Protein AF-A0A3D5K588-F1 (afdb_monomer)

Foldseek 3Di:
DDDPLVVLLVLLVVVVVVCVVPPPDFLVNQDDDPPCVNNVSLVVLLLLVLCLQAHNCLCPPQLVVCCVPQNHQRSCCVSRVDGPVVSRVVSSVLSPDDSVSSSVSHD

Solvent-accessible surface area (backbone atoms only — not comparable to full-atom values): 6278 Å² total; per-residue (Å²): 131,80,56,68,67,63,54,50,50,56,33,52,50,53,48,48,54,49,38,72,77,40,78,82,75,46,78,94,67,65,60,89,60,96,70,36,69,53,52,56,37,48,50,53,50,52,51,46,50,53,23,59,76,72,35,82,55,39,58,64,74,38,25,60,67,35,30,85,82,55,34,70,62,56,15,42,26,72,53,68,76,43,48,68,68,57,47,53,55,54,48,56,56,53,69,70,49,58,68,73,65,62,57,63,56,59,132

Mean predicted aligned error: 3.14 Å

Sequence (107 aa):
WNPLADRMEWKIRRVKERLAADPGLKISEIPYGPDQGIAYDYGTWAHAYLADMVSPDALLESFYTNLNDLGWEESFVQTYGTSSVAFINEFDEFLNLPLTQQLAILP

Radius of gyration: 14.32 Å; Cα contacts (8 Å, |Δi|>4): 85; chains: 1; bounding box: 33×30×36 Å

pLDDT: mean 93.98, std 5.54, range [69.31, 98.62]

Structure (mmCIF, N/CA/C/O backbone):
data_AF-A0A3D5K588-F1
#
_entry.id   AF-A0A3D5K588-F1
#
loop_
_atom_site.group_PDB
_atom_site.id
_atom_site.type_symbol
_atom_site.label_atom_id
_atom_site.label_alt_id
_atom_site.label_comp_id
_atom_site.label_asym_id
_atom_site.label_entity_id
_atom_site.label_seq_id
_atom_site.pdbx_PDB_ins_code
_atom_site.Cartn_x
_atom_site.Cartn_y
_atom_site.Cartn_z
_atom_site.occupancy
_atom_site.B_iso_or_equiv
_atom_site.auth_seq_id
_atom_site.auth_comp_id
_atom_site.auth_asym_id
_atom_site.auth_atom_id
_atom_site.pdbx_PDB_model_num
ATOM 1 N N . TRP A 1 1 ? 19.848 11.740 0.272 1.00 69.31 1 TRP A N 1
ATOM 2 C CA . TRP A 1 1 ? 18.712 10.820 0.086 1.00 69.31 1 TRP A CA 1
ATOM 3 C C . TRP A 1 1 ? 18.040 11.169 -1.223 1.00 69.31 1 TRP A C 1
ATOM 5 O O . TRP A 1 1 ? 17.904 12.356 -1.491 1.00 69.31 1 TRP A O 1
ATOM 15 N N . ASN A 1 2 ? 17.670 10.175 -2.031 1.00 84.06 2 ASN A N 1
ATOM 16 C CA . ASN A 1 2 ? 16.926 10.433 -3.265 1.00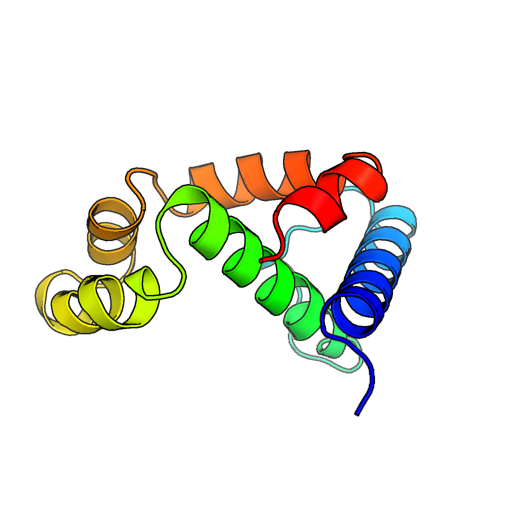 84.06 2 ASN A CA 1
ATOM 17 C C . ASN A 1 2 ? 15.510 10.952 -2.931 1.00 84.06 2 ASN A C 1
ATOM 19 O O . ASN A 1 2 ? 14.969 10.559 -1.886 1.00 84.06 2 ASN A O 1
ATOM 23 N N . PRO A 1 3 ? 14.913 11.800 -3.787 1.00 93.00 3 PRO A N 1
ATOM 24 C CA . PRO A 1 3 ? 13.508 12.200 -3.709 1.00 93.00 3 PRO A CA 1
ATOM 25 C C . PRO A 1 3 ? 12.548 11.021 -3.485 1.00 93.00 3 PRO A C 1
ATOM 27 O O . PRO A 1 3 ? 12.850 9.873 -3.818 1.00 93.00 3 PRO A O 1
ATOM 30 N N . LEU A 1 4 ? 11.378 11.285 -2.888 1.00 90.69 4 LEU A N 1
ATOM 31 C CA . LEU A 1 4 ? 10.347 10.257 -2.696 1.00 90.69 4 LEU A CA 1
ATOM 32 C C . LEU A 1 4 ? 9.930 9.639 -4.035 1.00 90.69 4 LEU A C 1
ATOM 34 O O . LEU A 1 4 ? 9.955 8.417 -4.147 1.00 90.69 4 LEU A O 1
ATOM 38 N N . ALA A 1 5 ? 9.641 10.477 -5.035 1.00 93.38 5 ALA A N 1
ATOM 39 C CA . ALA A 1 5 ? 9.262 10.046 -6.377 1.00 93.38 5 ALA A CA 1
ATOM 40 C C . ALA A 1 5 ? 10.287 9.072 -6.979 1.00 93.38 5 ALA A C 1
ATOM 42 O O . ALA A 1 5 ? 9.912 7.966 -7.344 1.00 93.38 5 ALA A O 1
ATOM 43 N N . ASP A 1 6 ? 11.581 9.405 -6.958 1.00 95.69 6 ASP A N 1
ATOM 44 C CA . ASP A 1 6 ? 12.641 8.540 -7.499 1.00 95.69 6 ASP A CA 1
ATOM 45 C C . ASP A 1 6 ? 12.716 7.180 -6.784 1.00 95.69 6 ASP A C 1
ATOM 47 O O . ASP A 1 6 ? 12.912 6.133 -7.406 1.00 95.69 6 ASP A O 1
ATOM 51 N N . ARG A 1 7 ? 12.558 7.172 -5.452 1.00 95.19 7 ARG A N 1
ATOM 52 C CA . ARG A 1 7 ? 12.563 5.930 -4.660 1.00 95.19 7 ARG A CA 1
ATOM 53 C C . ARG A 1 7 ? 11.336 5.074 -4.955 1.00 95.19 7 ARG A C 1
ATOM 55 O O . ARG A 1 7 ? 11.462 3.858 -5.079 1.00 95.19 7 ARG A O 1
ATOM 62 N N . MET A 1 8 ? 10.166 5.698 -5.052 1.00 97.19 8 MET A N 1
ATOM 63 C CA . MET A 1 8 ? 8.907 5.019 -5.346 1.00 97.19 8 MET A CA 1
ATOM 64 C C . MET A 1 8 ? 8.892 4.495 -6.783 1.00 97.19 8 MET A C 1
ATOM 66 O O . MET A 1 8 ? 8.537 3.336 -7.000 1.00 97.19 8 MET A O 1
ATOM 70 N N . GLU 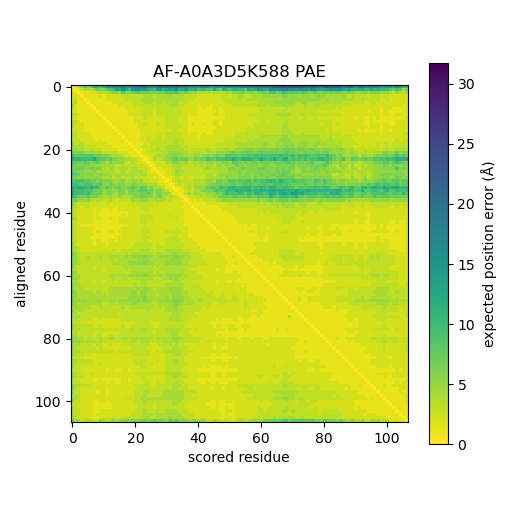A 1 9 ? 9.378 5.282 -7.745 1.00 97.50 9 GLU A N 1
ATOM 71 C CA . GLU A 1 9 ? 9.547 4.874 -9.139 1.00 97.50 9 GLU A CA 1
ATOM 72 C C . GLU A 1 9 ? 10.422 3.621 -9.247 1.00 97.50 9 GLU A C 1
ATOM 74 O O . GLU A 1 9 ? 10.049 2.649 -9.905 1.00 97.50 9 GLU A O 1
ATOM 79 N N . TRP A 1 10 ? 11.568 3.600 -8.564 1.00 96.62 10 TRP A N 1
ATOM 80 C CA . TRP A 1 10 ? 12.426 2.417 -8.550 1.00 96.62 10 TRP A CA 1
ATOM 81 C C . TRP A 1 10 ? 11.688 1.176 -8.017 1.00 96.62 10 TRP A C 1
ATOM 83 O O . TRP A 1 10 ? 11.770 0.104 -8.619 1.00 96.62 10 TRP A O 1
ATOM 93 N N . LYS A 1 11 ? 10.900 1.322 -6.943 1.00 96.75 11 LYS A N 1
ATOM 94 C CA . LYS A 1 11 ? 10.105 0.223 -6.371 1.00 96.75 11 LYS A CA 1
ATOM 95 C C . LYS A 1 11 ? 9.015 -0.277 -7.321 1.00 96.75 11 LYS A C 1
ATOM 97 O O . LYS A 1 11 ? 8.891 -1.485 -7.499 1.00 96.75 11 LYS A O 1
ATOM 102 N N . ILE A 1 12 ? 8.244 0.612 -7.961 1.00 96.94 12 ILE A N 1
ATOM 103 C CA . ILE A 1 12 ? 7.166 0.169 -8.867 1.00 96.94 12 ILE A CA 1
ATOM 104 C C . ILE A 1 12 ? 7.736 -0.479 -10.122 1.00 96.94 12 ILE A C 1
ATOM 106 O O . ILE A 1 12 ? 7.156 -1.430 -10.634 1.00 96.94 12 ILE A O 1
ATOM 110 N N . ARG A 1 13 ? 8.907 -0.035 -10.598 1.00 96.50 13 ARG A N 1
ATOM 111 C CA . ARG A 1 13 ? 9.602 -0.696 -11.709 1.00 96.50 13 ARG A CA 1
ATOM 112 C C . ARG A 1 13 ? 9.975 -2.134 -11.355 1.00 96.50 13 ARG A C 1
ATOM 114 O O . ARG A 1 13 ? 9.668 -3.024 -12.139 1.00 96.50 13 ARG A O 1
ATOM 121 N N . ARG A 1 14 ? 10.508 -2.380 -10.153 1.00 95.25 14 ARG A N 1
ATOM 122 C CA . ARG A 1 14 ? 10.770 -3.747 -9.663 1.00 95.25 14 ARG A CA 1
ATOM 123 C C . ARG A 1 14 ? 9.500 -4.590 -9.563 1.00 95.25 14 ARG A C 1
ATOM 125 O O . ARG A 1 14 ? 9.512 -5.759 -9.942 1.00 95.25 14 ARG A O 1
ATOM 132 N N . VAL A 1 15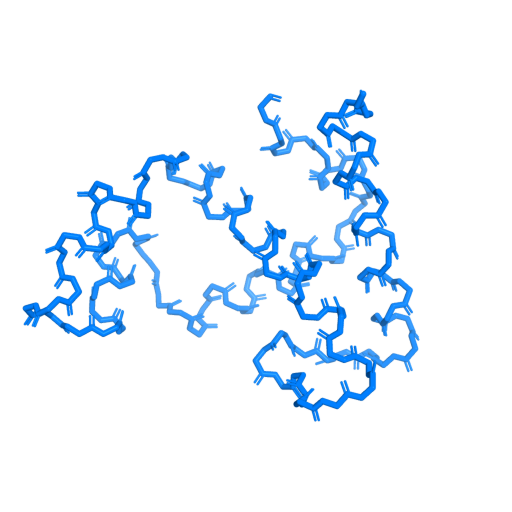 ? 8.399 -4.006 -9.086 1.00 94.62 15 VAL A N 1
ATOM 133 C CA . VAL A 1 15 ? 7.091 -4.683 -9.043 1.00 94.62 15 VAL A CA 1
ATOM 134 C C . VAL A 1 15 ? 6.627 -5.065 -10.451 1.00 94.62 15 VAL A C 1
ATOM 136 O O . VAL A 1 15 ? 6.276 -6.219 -10.682 1.00 94.62 15 VAL A O 1
ATOM 139 N N . LYS A 1 16 ? 6.701 -4.142 -11.416 1.00 93.25 16 LYS A N 1
ATOM 140 C CA . LYS A 1 16 ? 6.340 -4.400 -12.820 1.00 93.25 16 LYS A CA 1
ATOM 141 C C . LYS A 1 16 ? 7.234 -5.460 -13.466 1.00 93.25 16 LYS A C 1
ATOM 143 O O . LYS A 1 16 ? 6.727 -6.305 -14.194 1.00 93.25 16 LYS A O 1
ATOM 148 N N . GLU A 1 17 ? 8.536 -5.456 -13.186 1.00 93.31 17 GLU A N 1
ATOM 149 C CA . GLU A 1 17 ? 9.462 -6.508 -13.631 1.00 93.31 17 GLU A CA 1
ATOM 150 C C . GLU A 1 17 ? 9.064 -7.879 -13.067 1.00 93.31 17 GLU A C 1
ATOM 152 O O . GLU A 1 17 ? 9.036 -8.865 -13.804 1.00 93.31 17 GLU A O 1
ATOM 157 N N . ARG A 1 18 ? 8.682 -7.944 -11.783 1.00 90.81 18 ARG A N 1
ATOM 158 C CA . ARG A 1 18 ? 8.191 -9.183 -11.167 1.00 90.81 18 ARG A CA 1
ATOM 159 C C . ARG A 1 18 ? 6.878 -9.656 -11.794 1.00 90.81 18 ARG A C 1
ATOM 161 O O . ARG A 1 18 ? 6.776 -10.846 -12.078 1.00 90.81 18 ARG A O 1
ATOM 168 N N . LEU A 1 19 ? 5.919 -8.754 -12.026 1.00 90.75 19 LEU A N 1
ATOM 169 C CA . LEU A 1 19 ? 4.641 -9.064 -12.686 1.00 90.75 19 LEU A CA 1
ATOM 170 C C . LEU A 1 19 ? 4.834 -9.540 -14.126 1.00 90.75 19 LEU A C 1
ATOM 172 O O . LEU A 1 19 ? 4.132 -10.437 -14.575 1.00 90.75 19 LEU A O 1
ATOM 176 N N . ALA A 1 20 ? 5.802 -8.976 -14.850 1.00 91.00 20 ALA A N 1
ATOM 177 C CA . ALA A 1 20 ? 6.128 -9.431 -16.198 1.00 91.00 20 ALA A CA 1
ATOM 178 C C . ALA A 1 20 ? 6.697 -10.862 -16.205 1.00 91.00 20 ALA A C 1
ATOM 180 O O . ALA A 1 20 ? 6.447 -11.612 -17.147 1.00 91.00 20 ALA A O 1
ATOM 181 N N . ALA A 1 21 ? 7.448 -11.243 -15.166 1.00 90.44 21 ALA A N 1
ATOM 182 C CA . ALA A 1 21 ? 7.985 -12.595 -15.012 1.00 90.44 21 ALA A CA 1
ATOM 183 C C . ALA A 1 21 ? 6.943 -13.619 -14.520 1.00 90.44 21 ALA A C 1
ATOM 185 O O . ALA A 1 21 ? 7.111 -14.811 -14.764 1.00 90.44 21 ALA A O 1
ATOM 186 N N . ASP A 1 22 ? 5.898 -13.172 -13.820 1.00 88.38 22 ASP A N 1
ATOM 187 C CA . ASP A 1 22 ? 4.858 -14.019 -13.219 1.00 88.38 22 ASP A CA 1
ATOM 188 C C . ASP A 1 22 ? 3.513 -13.274 -13.193 1.00 88.38 22 ASP A C 1
ATOM 190 O O . ASP A 1 22 ? 3.150 -12.644 -12.189 1.00 88.38 22 ASP A O 1
ATOM 194 N N . PRO A 1 23 ? 2.807 -13.263 -14.340 1.00 84.00 23 PRO A N 1
ATOM 195 C CA . PRO A 1 23 ? 1.563 -12.526 -14.484 1.00 84.00 23 PRO A CA 1
ATOM 196 C C . PRO A 1 23 ? 0.480 -13.115 -13.581 1.00 84.00 23 PRO A C 1
ATOM 198 O O . PRO A 1 23 ? 0.058 -14.254 -13.766 1.00 84.00 23 PRO A O 1
ATOM 201 N N . GLY A 1 24 ? 0.003 -12.314 -12.630 1.00 78.00 24 GLY A N 1
ATOM 202 C CA . GLY A 1 24 ? -1.046 -12.707 -11.687 1.00 78.00 24 GLY A CA 1
ATOM 203 C C . GLY A 1 24 ? -0.558 -12.980 -10.267 1.00 78.00 24 GLY A C 1
ATOM 204 O O . GLY A 1 24 ? -1.398 -13.236 -9.412 1.00 78.00 24 GLY A O 1
ATOM 205 N N . LEU A 1 25 ? 0.750 -12.879 -9.997 1.00 83.81 25 LEU A N 1
ATOM 206 C CA . LEU A 1 25 ? 1.266 -12.926 -8.631 1.00 83.81 25 LEU A CA 1
ATOM 207 C C . LEU A 1 25 ? 0.664 -11.795 -7.794 1.00 83.81 25 LEU A C 1
ATOM 209 O O . LEU A 1 25 ? 0.978 -10.622 -8.013 1.00 83.81 25 LEU A O 1
ATOM 213 N N . LYS A 1 26 ? -0.122 -12.157 -6.781 1.00 82.69 26 LYS A N 1
ATOM 214 C CA . LYS A 1 26 ? -0.643 -11.193 -5.811 1.00 82.69 26 LYS A CA 1
ATOM 215 C C . LYS A 1 26 ? 0.340 -10.977 -4.673 1.00 82.69 26 LYS A C 1
ATOM 217 O O . LYS A 1 26 ? 1.079 -11.885 -4.287 1.00 82.69 26 LYS A O 1
ATOM 222 N N . ILE A 1 27 ? 0.292 -9.799 -4.045 1.00 84.25 27 ILE A N 1
ATOM 223 C CA . ILE A 1 27 ? 1.103 -9.516 -2.848 1.00 84.25 27 ILE A CA 1
ATOM 224 C C . ILE A 1 27 ? 0.892 -10.566 -1.743 1.00 84.25 27 ILE A C 1
ATOM 226 O O . ILE A 1 27 ? 1.848 -10.962 -1.079 1.00 84.25 27 ILE A O 1
ATOM 230 N N . SER A 1 28 ? -0.340 -11.059 -1.583 1.00 82.62 28 SER A N 1
ATOM 231 C CA . SER A 1 28 ? -0.722 -12.068 -0.587 1.00 82.62 28 SER A CA 1
ATOM 232 C C . SER A 1 28 ? -0.140 -13.462 -0.844 1.00 82.62 28 SER A C 1
ATOM 234 O O . SER A 1 28 ? -0.254 -14.330 0.016 1.00 82.62 28 SER A O 1
ATOM 236 N N . GLU A 1 29 ? 0.460 -13.692 -2.012 1.00 87.19 29 GLU A N 1
ATOM 237 C CA . GLU A 1 29 ? 0.970 -14.995 -2.452 1.00 87.19 29 GLU A CA 1
ATOM 238 C C . GLU A 1 29 ? 2.504 -15.049 -2.476 1.00 87.19 29 GLU A C 1
ATOM 240 O O . GLU A 1 29 ? 3.080 -16.095 -2.773 1.00 87.19 29 GLU A O 1
ATOM 245 N N . ILE A 1 30 ? 3.188 -13.944 -2.149 1.00 86.69 30 ILE A N 1
ATOM 246 C CA . ILE A 1 30 ? 4.654 -13.891 -2.123 1.00 86.69 30 ILE A CA 1
ATOM 247 C C . ILE A 1 30 ? 5.169 -14.708 -0.923 1.00 86.69 30 ILE A C 1
ATOM 249 O O . ILE A 1 30 ? 4.925 -14.323 0.225 1.00 86.69 30 ILE A O 1
ATOM 253 N N . PRO A 1 31 ? 5.910 -15.812 -1.142 1.00 84.00 31 PRO A N 1
ATOM 254 C CA . PRO A 1 31 ? 6.407 -16.635 -0.050 1.00 84.00 31 PRO A CA 1
ATOM 255 C C . PRO A 1 31 ? 7.616 -15.990 0.639 1.00 84.00 31 PRO A C 1
ATOM 257 O O . PRO A 1 31 ? 8.356 -15.193 0.056 1.00 84.00 31 PRO A O 1
ATOM 260 N N . TYR A 1 32 ? 7.871 -16.408 1.879 1.00 84.81 32 TYR A N 1
ATOM 261 C CA . TYR A 1 32 ? 9.139 -16.133 2.551 1.00 84.81 32 TYR A CA 1
ATOM 262 C C . TYR A 1 32 ? 10.287 -16.861 1.829 1.00 84.81 32 TYR A C 1
ATOM 264 O O . TYR A 1 32 ? 10.144 -18.028 1.457 1.00 84.81 32 TYR A O 1
ATOM 272 N N . GLY A 1 33 ? 11.432 -16.203 1.634 1.00 86.31 33 GLY A N 1
ATOM 273 C CA . GLY A 1 33 ? 12.553 -16.777 0.891 1.00 86.31 33 GLY A CA 1
ATOM 274 C C . GLY A 1 33 ? 13.513 -15.752 0.275 1.00 86.31 33 GLY A C 1
ATOM 275 O O . GLY A 1 33 ? 13.426 -14.560 0.566 1.00 86.31 33 GLY A O 1
ATOM 276 N N . PRO A 1 34 ? 14.439 -16.201 -0.593 1.00 80.81 34 PRO A N 1
ATOM 277 C CA . PRO A 1 34 ? 15.467 -15.345 -1.197 1.00 80.81 34 PRO A CA 1
ATOM 278 C C . PRO A 1 34 ? 14.912 -14.104 -1.914 1.00 80.81 34 PRO A C 1
ATOM 280 O O . PRO A 1 34 ? 15.501 -13.029 -1.823 1.00 80.81 34 PRO A O 1
ATOM 283 N N . ASP A 1 35 ? 13.741 -14.230 -2.543 1.00 79.19 35 ASP A N 1
ATOM 284 C CA . ASP A 1 35 ? 13.101 -13.157 -3.313 1.00 79.19 35 ASP A CA 1
ATOM 285 C C . ASP A 1 35 ? 12.062 -12.352 -2.515 1.00 79.19 35 ASP A C 1
ATOM 287 O O . ASP A 1 35 ? 11.409 -11.462 -3.061 1.00 79.19 35 ASP A O 1
ATOM 291 N N . GLN A 1 36 ? 11.936 -12.582 -1.201 1.00 82.94 36 GLN A N 1
ATOM 292 C CA . GLN A 1 36 ? 10.951 -11.900 -0.344 1.00 82.94 36 GLN A CA 1
ATOM 293 C C . GLN A 1 36 ? 11.121 -10.375 -0.303 1.00 82.94 36 GLN A C 1
ATOM 295 O O . GLN A 1 36 ? 10.207 -9.652 0.084 1.00 82.94 36 GLN A O 1
ATOM 300 N N . GLY A 1 37 ? 12.285 -9.864 -0.722 1.00 88.25 37 GLY A N 1
ATOM 301 C CA . GLY A 1 37 ? 12.540 -8.431 -0.844 1.00 88.25 37 GLY A CA 1
ATOM 302 C C . GLY A 1 37 ? 11.504 -7.710 -1.713 1.00 88.25 37 GLY A C 1
ATOM 303 O O . GLY A 1 37 ? 11.238 -6.533 -1.481 1.00 88.25 37 GLY A O 1
ATOM 304 N N . ILE A 1 38 ? 10.888 -8.409 -2.674 1.00 92.25 38 ILE A N 1
ATOM 305 C CA . ILE A 1 38 ? 9.838 -7.838 -3.521 1.00 92.25 38 ILE A CA 1
ATOM 306 C C . ILE A 1 38 ? 8.546 -7.550 -2.740 1.00 92.25 38 ILE A C 1
ATOM 308 O O . ILE A 1 38 ? 7.865 -6.575 -3.048 1.00 92.25 38 ILE A O 1
ATOM 312 N N . ALA A 1 39 ? 8.253 -8.304 -1.672 1.00 92.00 39 ALA A N 1
ATOM 313 C CA . ALA A 1 39 ? 7.087 -8.067 -0.818 1.00 92.00 39 ALA A CA 1
ATOM 314 C C . ALA A 1 39 ? 7.134 -6.687 -0.150 1.00 92.00 39 ALA A C 1
ATOM 316 O O . ALA A 1 39 ? 6.100 -6.046 0.013 1.00 92.00 39 ALA A O 1
ATOM 317 N 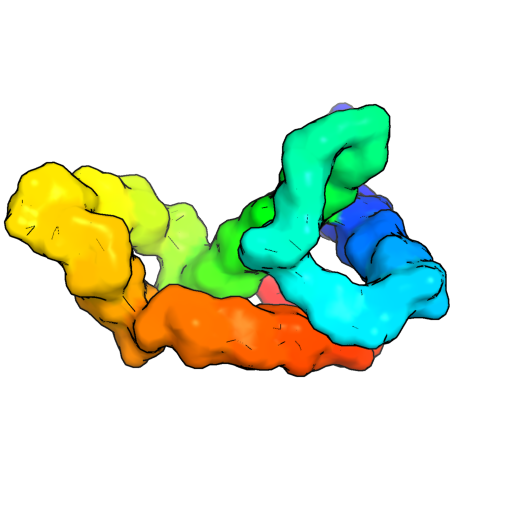N . TYR A 1 40 ? 8.329 -6.179 0.174 1.00 93.31 40 TYR A N 1
ATOM 318 C CA . TYR A 1 40 ? 8.477 -4.821 0.698 1.00 93.31 40 TYR A CA 1
ATOM 319 C C . TYR A 1 40 ? 8.159 -3.755 -0.349 1.00 93.31 40 TYR A C 1
ATOM 321 O O . TYR A 1 40 ? 7.639 -2.701 0.008 1.00 93.31 40 TYR A O 1
ATOM 329 N N . ASP A 1 41 ? 8.456 -3.992 -1.627 1.00 95.44 41 ASP A N 1
ATOM 330 C CA . ASP A 1 41 ? 8.148 -3.034 -2.691 1.00 95.44 41 ASP A CA 1
ATOM 331 C C . ASP A 1 41 ? 6.646 -3.005 -2.981 1.00 95.44 41 ASP A C 1
ATOM 333 O O . ASP A 1 41 ? 6.068 -1.918 -3.008 1.00 95.44 41 ASP A O 1
ATOM 337 N N . TYR A 1 42 ? 6.008 -4.177 -3.074 1.00 95.31 42 TYR A N 1
ATOM 338 C CA . TYR A 1 42 ? 4.548 -4.289 -3.137 1.00 95.31 42 TYR A CA 1
ATOM 339 C C . TYR A 1 42 ? 3.884 -3.642 -1.920 1.00 95.31 42 TYR A C 1
ATOM 341 O O . TYR A 1 42 ? 3.002 -2.806 -2.075 1.00 95.31 42 TYR A O 1
ATOM 349 N N . GLY A 1 43 ? 4.340 -3.974 -0.710 1.00 95.00 43 GLY A N 1
ATOM 350 C CA . GLY A 1 43 ? 3.784 -3.446 0.534 1.00 95.00 43 GLY A CA 1
ATOM 351 C C . GLY A 1 43 ? 3.935 -1.932 0.656 1.00 95.00 43 GLY A C 1
ATOM 352 O O . GLY A 1 43 ? 3.010 -1.267 1.114 1.00 95.00 43 GLY A O 1
ATOM 353 N N . THR A 1 44 ? 5.059 -1.371 0.195 1.00 96.31 44 THR A N 1
ATOM 354 C CA . THR A 1 44 ? 5.258 0.088 0.155 1.00 96.31 44 THR A CA 1
ATOM 355 C C . THR A 1 44 ? 4.225 0.751 -0.762 1.00 96.31 44 THR A C 1
ATOM 357 O O . THR A 1 44 ? 3.634 1.760 -0.387 1.00 96.31 44 THR A O 1
ATOM 360 N N . TRP A 1 45 ? 3.982 0.184 -1.946 1.00 97.69 45 TRP A N 1
ATOM 361 C CA . TRP A 1 45 ? 3.015 0.730 -2.900 1.00 97.69 45 TRP A CA 1
ATOM 362 C C . TRP A 1 45 ? 1.560 0.516 -2.489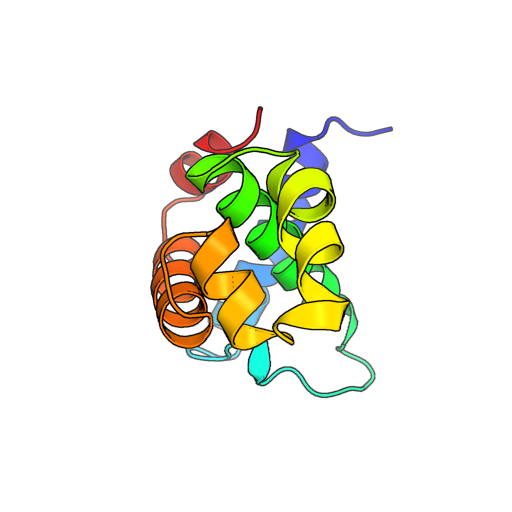 1.00 97.69 45 TRP A C 1
ATOM 364 O O . TRP A 1 45 ? 0.757 1.422 -2.679 1.00 97.69 45 TRP A O 1
ATOM 374 N N . ALA A 1 46 ? 1.234 -0.611 -1.856 1.00 96.94 46 ALA A N 1
ATOM 375 C CA . ALA A 1 46 ? -0.081 -0.835 -1.261 1.00 96.94 46 ALA A CA 1
ATOM 376 C C . ALA A 1 46 ? -0.382 0.216 -0.180 1.00 96.94 46 ALA A C 1
ATOM 378 O O . ALA A 1 46 ? -1.464 0.792 -0.171 1.00 96.94 46 ALA A O 1
ATOM 379 N N . HIS A 1 47 ? 0.591 0.538 0.681 1.00 96.62 47 HIS A N 1
ATOM 380 C CA . HIS A 1 47 ? 0.429 1.608 1.670 1.00 96.62 47 HIS A CA 1
ATOM 381 C C . HIS A 1 47 ? 0.286 2.990 1.030 1.00 96.62 47 HIS A C 1
ATOM 383 O O . HIS A 1 47 ? -0.535 3.777 1.487 1.00 96.62 47 HIS A O 1
ATOM 389 N N . ALA A 1 48 ? 1.057 3.290 -0.020 1.00 97.69 48 ALA A N 1
ATOM 390 C CA . ALA A 1 48 ? 0.910 4.548 -0.750 1.00 97.69 48 ALA A CA 1
ATOM 391 C C . ALA A 1 48 ? -0.485 4.675 -1.384 1.00 97.69 48 ALA A C 1
ATOM 393 O O . ALA A 1 48 ? -1.088 5.739 -1.312 1.00 97.69 48 ALA A O 1
ATOM 394 N N . TYR A 1 49 ? -1.021 3.582 -1.932 1.00 97.94 49 TYR A N 1
ATOM 395 C CA . TYR A 1 49 ? -2.360 3.558 -2.515 1.00 97.94 49 TYR A CA 1
ATOM 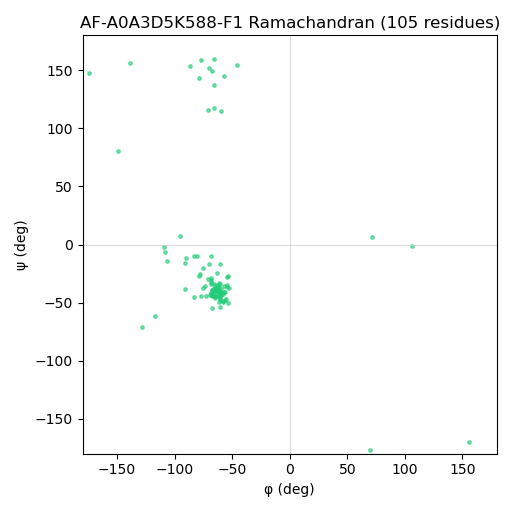396 C C . TYR A 1 49 ? -3.462 3.732 -1.461 1.00 97.94 49 TYR A C 1
ATOM 398 O O . TYR A 1 49 ? -4.349 4.559 -1.633 1.00 97.94 49 TYR A O 1
ATOM 406 N N . LEU A 1 50 ? -3.354 3.057 -0.312 1.00 97.94 50 LEU A N 1
ATOM 407 C CA . LEU A 1 50 ? -4.264 3.269 0.821 1.00 97.94 50 LEU A CA 1
ATOM 408 C C . LEU A 1 50 ? -4.212 4.708 1.363 1.00 97.94 50 LEU A C 1
ATOM 410 O O . LEU A 1 50 ? -5.237 5.257 1.768 1.00 97.94 50 LEU A O 1
ATOM 414 N N . ALA A 1 51 ? -3.024 5.319 1.376 1.00 97.19 51 ALA A N 1
ATOM 415 C CA . ALA A 1 51 ? -2.841 6.701 1.807 1.00 97.19 51 ALA A CA 1
ATOM 416 C C . ALA A 1 51 ? -3.495 7.708 0.847 1.00 97.19 51 ALA A C 1
ATOM 418 O O . ALA A 1 51 ? -4.086 8.675 1.319 1.00 97.19 51 ALA A O 1
ATOM 419 N N . ASP A 1 52 ? -3.419 7.466 -0.465 1.00 97.44 52 ASP A N 1
ATOM 420 C CA . ASP A 1 52 ? -4.091 8.268 -1.498 1.00 97.44 52 ASP A CA 1
ATOM 421 C C . ASP A 1 52 ? -5.621 8.122 -1.441 1.00 97.44 52 ASP A C 1
ATOM 423 O O . ASP A 1 52 ? -6.348 9.107 -1.546 1.00 97.44 52 ASP A O 1
ATOM 427 N N . MET A 1 53 ? -6.120 6.905 -1.192 1.00 95.94 53 MET A N 1
ATOM 428 C CA . MET A 1 53 ? -7.559 6.635 -1.080 1.00 95.94 53 MET A CA 1
ATOM 429 C C . MET A 1 53 ? -8.224 7.328 0.117 1.00 95.94 53 MET A C 1
ATOM 431 O O . MET A 1 53 ? -9.397 7.695 0.034 1.00 95.94 53 MET A O 1
ATOM 435 N N . VAL A 1 54 ? -7.518 7.447 1.247 1.00 96.69 54 VAL A N 1
ATOM 436 C CA . VAL A 1 54 ? -8.106 7.912 2.515 1.00 96.69 54 VAL A CA 1
ATOM 437 C C . VAL A 1 54 ? -7.298 9.048 3.127 1.00 96.69 54 VAL A C 1
ATOM 439 O O . VAL A 1 54 ? -7.774 10.178 3.207 1.00 96.69 54 VAL A O 1
ATOM 442 N N . SER A 1 55 ? -6.111 8.730 3.639 1.00 96.12 55 SER A N 1
ATOM 443 C CA . SER A 1 55 ? -5.177 9.678 4.244 1.00 96.12 55 SER A CA 1
ATOM 444 C C . SER A 1 55 ? -3.870 8.956 4.595 1.00 96.12 55 SER A C 1
ATOM 446 O O . SER A 1 55 ? -3.923 7.798 5.030 1.00 96.12 55 SER A O 1
ATOM 448 N N . PRO A 1 56 ? -2.705 9.628 4.523 1.00 95.56 56 PRO A N 1
ATOM 449 C CA . PRO A 1 56 ? -1.444 9.118 5.067 1.00 95.56 56 PRO A CA 1
ATOM 450 C C . PRO A 1 56 ? -1.515 8.698 6.543 1.00 95.56 56 PRO A C 1
ATOM 452 O O . PRO A 1 56 ? -0.777 7.805 6.960 1.00 95.56 56 PRO A O 1
ATOM 455 N N . ASP A 1 57 ? -2.421 9.300 7.317 1.00 97.38 57 ASP A N 1
ATOM 456 C CA . ASP A 1 57 ? -2.546 9.071 8.760 1.00 97.38 57 ASP A CA 1
ATOM 457 C C . ASP A 1 57 ? -3.519 7.929 9.111 1.00 97.38 57 ASP A C 1
ATOM 459 O O . ASP A 1 57 ? -3.520 7.436 10.241 1.00 97.38 57 ASP A O 1
ATOM 463 N N . ALA A 1 58 ? -4.308 7.440 8.144 1.00 97.44 58 ALA A N 1
ATOM 464 C CA . ALA A 1 58 ? -5.398 6.482 8.370 1.00 97.44 58 ALA A CA 1
ATOM 465 C C . ALA A 1 58 ? -4.939 5.1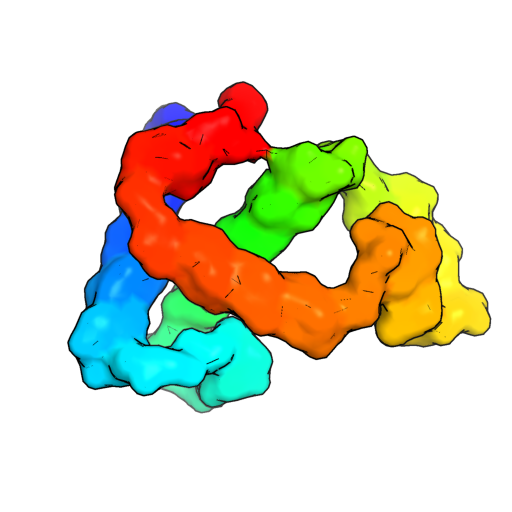76 9.046 1.00 97.44 58 ALA A C 1
ATOM 467 O O . ALA A 1 58 ? -5.648 4.622 9.890 1.00 97.44 58 ALA A O 1
ATOM 468 N N . LEU A 1 59 ? -3.731 4.706 8.719 1.00 97.25 59 LEU A N 1
ATOM 469 C CA . LEU A 1 59 ? -3.149 3.513 9.332 1.00 97.25 59 LEU A CA 1
ATOM 470 C C . LEU A 1 59 ? -2.979 3.679 10.853 1.00 97.25 59 LEU A C 1
ATOM 472 O O . LEU A 1 59 ? -3.299 2.771 11.617 1.00 97.25 59 LEU A O 1
ATOM 476 N N . LEU A 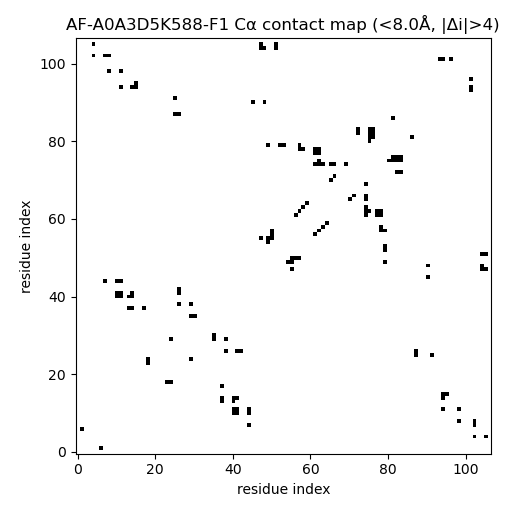1 60 ? -2.451 4.823 11.293 1.00 97.81 60 LEU A N 1
ATOM 477 C CA . LEU A 1 60 ? -2.149 5.071 12.703 1.00 97.81 60 LEU A CA 1
ATOM 478 C C . LEU A 1 60 ? -3.385 5.543 13.466 1.00 97.81 60 LEU A C 1
ATOM 480 O O . LEU A 1 60 ? -3.649 5.045 14.555 1.00 97.81 60 LEU A O 1
ATOM 484 N N . GLU A 1 61 ? -4.141 6.482 12.899 1.00 97.94 61 GLU A N 1
ATOM 485 C CA . GLU A 1 61 ? -5.250 7.131 13.599 1.00 97.94 61 GLU A CA 1
ATOM 486 C C . GLU A 1 61 ? -6.516 6.270 13.642 1.00 97.94 61 GLU A C 1
ATOM 488 O O . GLU A 1 61 ? -7.290 6.374 14.593 1.00 97.94 61 GLU A O 1
ATOM 493 N N . SER A 1 62 ? -6.710 5.383 12.660 1.00 97.94 62 SER A N 1
ATOM 494 C CA . SER A 1 62 ? -7.898 4.532 12.569 1.00 97.94 62 SER A CA 1
ATOM 495 C C . SER A 1 62 ? -7.555 3.047 12.686 1.00 97.94 62 SER A C 1
ATOM 497 O O . SER A 1 62 ? -7.969 2.414 13.657 1.00 97.94 62 SER A O 1
ATOM 499 N N . PHE A 1 63 ? -6.758 2.484 11.770 1.00 98.31 63 PHE A N 1
ATOM 500 C CA . PHE A 1 63 ? -6.576 1.027 11.712 1.00 98.31 63 PHE A CA 1
ATOM 501 C C . PHE A 1 63 ? -5.973 0.464 13.004 1.00 98.31 63 PHE A C 1
ATOM 503 O O . PHE A 1 63 ? -6.562 -0.417 13.628 1.00 98.31 63 PHE A O 1
ATOM 510 N N . TYR A 1 64 ? -4.832 0.996 13.455 1.00 98.06 64 TYR A N 1
ATOM 511 C CA . TYR A 1 64 ? -4.186 0.510 14.679 1.00 98.06 64 TYR A CA 1
ATOM 512 C C . TYR A 1 64 ? -4.969 0.827 15.955 1.00 98.06 64 TYR A C 1
ATOM 514 O O . TYR A 1 64 ? -4.905 0.042 16.901 1.00 98.06 64 TYR A O 1
ATOM 522 N N . THR A 1 65 ? -5.719 1.931 15.982 1.00 98.12 65 THR A N 1
ATOM 523 C CA . THR A 1 65 ? -6.576 2.289 17.122 1.00 98.12 65 THR A CA 1
ATOM 524 C C . THR A 1 65 ? -7.689 1.258 17.327 1.00 98.12 65 THR A C 1
ATOM 526 O O . THR A 1 65 ? -7.988 0.914 18.467 1.00 98.12 65 THR A O 1
ATOM 529 N N . ASN A 1 66 ? -8.260 0.725 16.241 1.00 97.75 66 ASN A N 1
ATOM 530 C CA . ASN A 1 66 ? -9.372 -0.231 16.292 1.00 97.75 66 ASN A CA 1
ATOM 531 C C . ASN A 1 66 ? -8.922 -1.708 16.322 1.00 97.75 66 ASN A C 1
ATOM 533 O O . ASN A 1 66 ? -9.705 -2.585 16.689 1.00 97.75 66 ASN A O 1
ATOM 537 N N . LEU A 1 67 ? -7.657 -1.993 15.980 1.00 98.12 67 LEU A N 1
ATOM 538 C CA . LEU A 1 67 ? -7.157 -3.350 15.722 1.00 98.12 67 LEU A CA 1
ATOM 539 C C . LEU A 1 67 ? -7.369 -4.341 16.872 1.00 98.12 67 LEU A C 1
ATOM 541 O O . LEU A 1 67 ? -7.700 -5.500 16.622 1.00 98.12 67 LEU A O 1
ATOM 545 N N . ASN A 1 68 ? -7.166 -3.912 18.119 1.00 98.06 68 ASN A N 1
ATOM 546 C CA . ASN A 1 68 ? -7.313 -4.800 19.277 1.00 98.06 68 ASN A CA 1
ATOM 547 C C . ASN A 1 68 ? -8.776 -5.163 19.563 1.00 98.06 68 ASN A C 1
ATOM 549 O O . ASN A 1 68 ? -9.029 -6.254 20.073 1.00 98.06 68 ASN A O 1
ATOM 553 N N . ASP A 1 69 ? -9.712 -4.271 19.234 1.00 98.31 69 ASP A N 1
ATOM 554 C CA . ASP A 1 69 ? -11.128 -4.432 19.562 1.00 98.31 69 ASP A CA 1
ATOM 555 C C . ASP A 1 69 ? -11.891 -5.152 18.444 1.00 98.31 69 ASP A C 1
ATOM 557 O O . ASP A 1 69 ? -12.750 -5.987 18.724 1.00 98.31 69 ASP A O 1
ATOM 561 N N . LEU A 1 70 ? -11.558 -4.865 17.182 1.00 98.12 70 LEU A N 1
ATOM 562 C CA . LEU A 1 70 ? -12.288 -5.370 16.012 1.00 98.12 70 LEU A CA 1
ATOM 563 C C . LEU A 1 70 ? -11.533 -6.466 15.249 1.00 98.12 70 LEU A C 1
ATOM 565 O O . LEU A 1 70 ? -12.090 -7.173 14.410 1.00 98.12 70 LEU A O 1
ATOM 569 N N . GLY A 1 71 ? -10.239 -6.636 15.518 1.00 98.31 71 GLY A N 1
ATOM 570 C CA . GLY A 1 71 ? -9.393 -7.515 14.723 1.00 98.31 71 GLY A CA 1
ATOM 571 C C . GLY A 1 71 ? -9.135 -6.964 13.318 1.00 98.31 71 GLY A C 1
ATOM 572 O O . GLY A 1 71 ? -9.499 -5.840 12.972 1.00 98.31 71 GLY 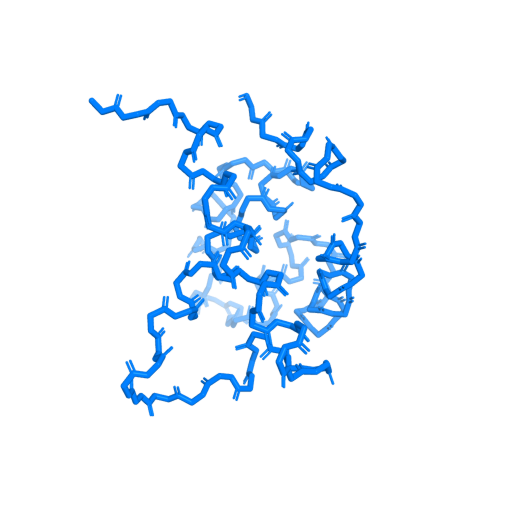A O 1
ATOM 573 N N . TRP A 1 72 ? -8.429 -7.752 12.508 1.00 97.75 72 TRP A N 1
ATOM 574 C CA . TRP A 1 72 ? -7.783 -7.249 11.294 1.00 97.75 72 TRP A CA 1
ATOM 575 C C . TRP A 1 72 ? -8.760 -6.808 10.194 1.00 97.75 72 TRP A C 1
ATOM 577 O O . TRP A 1 72 ? -8.672 -5.672 9.738 1.00 97.75 72 TRP A O 1
ATOM 587 N N . GLU A 1 73 ? -9.688 -7.675 9.775 1.00 98.31 73 GLU A N 1
ATOM 588 C CA . GLU A 1 73 ? -10.566 -7.376 8.629 1.00 98.31 73 GLU A CA 1
ATOM 589 C C . GLU A 1 73 ? -11.572 -6.270 8.956 1.00 98.31 73 GLU A C 1
ATOM 591 O O . GLU A 1 73 ? -11.759 -5.356 8.161 1.00 98.31 73 GLU A O 1
ATOM 596 N N . GLU A 1 74 ? -12.197 -6.312 10.134 1.00 98.56 74 GLU A N 1
ATOM 597 C CA . GLU A 1 74 ? -13.181 -5.299 10.520 1.00 98.56 74 GLU A CA 1
ATOM 598 C C . GLU A 1 74 ? -12.522 -3.923 10.713 1.00 98.56 74 GLU A C 1
ATOM 600 O O . GLU A 1 74 ? -13.056 -2.925 10.230 1.00 98.56 74 GLU A O 1
ATOM 605 N N . SER A 1 75 ? -11.311 -3.866 11.287 1.00 98.62 75 SER A N 1
ATOM 606 C CA . SER A 1 75 ? -10.528 -2.620 11.332 1.00 98.62 75 SER A CA 1
ATOM 607 C C . SER A 1 75 ? -10.165 -2.126 9.934 1.00 98.62 75 SER A C 1
ATOM 609 O O . SER A 1 75 ? -10.251 -0.931 9.668 1.00 98.62 75 SER A O 1
ATOM 611 N N . PHE A 1 76 ? -9.789 -3.028 9.019 1.00 98.44 76 PHE A N 1
ATOM 612 C CA . PHE A 1 76 ? -9.472 -2.667 7.637 1.00 98.44 76 PHE A CA 1
ATOM 613 C C . PHE A 1 76 ? -10.684 -2.041 6.938 1.00 98.44 76 PHE A C 1
ATOM 615 O O . PHE A 1 76 ? -10.578 -0.948 6.383 1.00 98.44 76 PHE A O 1
ATOM 622 N N . VAL A 1 77 ? -11.849 -2.690 7.026 1.00 98.50 77 VAL A N 1
ATOM 623 C CA . VAL A 1 77 ? -13.106 -2.190 6.453 1.00 98.50 77 VAL A CA 1
ATOM 624 C C . VAL A 1 77 ? -13.498 -0.850 7.068 1.00 98.50 77 VAL A C 1
ATOM 626 O O . VAL A 1 77 ? -13.871 0.065 6.336 1.00 98.50 77 VAL A O 1
ATOM 629 N N . GLN A 1 78 ? -13.391 -0.695 8.390 1.00 98.25 78 GLN A N 1
ATOM 630 C CA . GLN A 1 78 ? -13.735 0.562 9.054 1.00 98.25 78 GLN A CA 1
ATOM 631 C C . GLN A 1 78 ? -12.799 1.709 8.650 1.00 98.25 78 GLN A C 1
ATOM 633 O O . GLN A 1 78 ? -13.252 2.843 8.499 1.00 98.25 78 GLN A O 1
ATOM 638 N N . THR A 1 79 ? -11.503 1.439 8.480 1.00 98.44 79 THR A N 1
ATOM 639 C CA . THR A 1 79 ? -10.519 2.460 8.110 1.00 98.44 79 THR A CA 1
ATOM 640 C C . THR A 1 79 ? -10.584 2.832 6.635 1.00 98.44 79 THR A C 1
ATOM 642 O O . THR A 1 79 ? -10.520 4.016 6.309 1.00 98.44 79 THR A O 1
ATOM 645 N N . TYR A 1 80 ? -10.693 1.842 5.748 1.00 98.12 80 TYR A N 1
ATOM 646 C CA . TYR A 1 80 ? -10.508 2.033 4.308 1.00 98.12 80 TYR A CA 1
ATOM 647 C C . TYR A 1 80 ? -11.801 1.950 3.492 1.00 98.12 80 TYR A C 1
ATOM 649 O O . TYR A 1 80 ? -11.787 2.213 2.294 1.00 98.12 80 TYR A O 1
ATOM 657 N N . GLY A 1 81 ? -12.929 1.597 4.115 1.00 97.81 81 GLY A N 1
ATOM 658 C CA . GLY A 1 81 ? -14.240 1.539 3.463 1.00 97.81 81 GLY A CA 1
ATOM 659 C C . GLY A 1 81 ? -14.415 0.385 2.468 1.00 97.81 81 GLY A C 1
ATOM 660 O O . GLY A 1 81 ? -15.444 0.311 1.800 1.00 97.81 81 GLY A O 1
ATOM 661 N N . THR A 1 82 ? -13.440 -0.521 2.371 1.00 97.75 82 THR A N 1
ATOM 662 C CA . THR A 1 82 ? -13.451 -1.697 1.490 1.00 97.75 82 THR A CA 1
ATOM 663 C C . THR A 1 82 ? -12.877 -2.910 2.219 1.00 97.75 82 THR A C 1
ATOM 665 O O . THR A 1 82 ? -12.116 -2.757 3.172 1.00 97.75 82 THR A O 1
ATOM 668 N N . SER A 1 83 ? -13.239 -4.121 1.790 1.00 98.12 83 SER A N 1
ATOM 669 C CA . SER A 1 83 ? -12.624 -5.348 2.322 1.00 98.12 83 SER A CA 1
ATOM 670 C C . SER A 1 83 ? -11.179 -5.476 1.858 1.00 98.12 83 SER A C 1
ATOM 672 O O . SER A 1 83 ? -10.842 -5.047 0.752 1.00 98.12 83 SER A O 1
ATOM 674 N N . SER A 1 84 ? -10.336 -6.141 2.641 1.00 96.94 84 SER A N 1
ATOM 675 C CA . SER A 1 84 ? -8.935 -6.351 2.254 1.00 96.94 84 SER A CA 1
ATOM 676 C C . SER A 1 84 ? -8.782 -7.147 0.951 1.00 96.94 84 SER A C 1
ATOM 678 O O . SER A 1 84 ? -7.889 -6.880 0.149 1.00 96.94 84 SER A O 1
ATOM 680 N N . VAL A 1 85 ? -9.691 -8.094 0.699 1.00 96.00 85 VAL A N 1
ATOM 681 C CA . VAL A 1 85 ? -9.731 -8.891 -0.535 1.00 96.00 85 VAL A CA 1
ATOM 682 C C . VAL A 1 85 ? -10.095 -8.022 -1.737 1.00 96.00 85 VAL A C 1
ATOM 684 O O . VAL A 1 85 ? -9.469 -8.144 -2.789 1.00 96.00 85 VAL A O 1
ATOM 687 N N . ALA A 1 86 ? -11.091 -7.144 -1.592 1.00 97.00 86 ALA A N 1
ATOM 688 C CA . ALA A 1 86 ? -11.460 -6.200 -2.645 1.00 97.00 86 ALA A CA 1
ATOM 689 C C . ALA A 1 86 ? -10.314 -5.222 -2.931 1.00 97.00 86 ALA A C 1
ATOM 691 O O . ALA A 1 86 ? -9.942 -5.062 -4.089 1.00 97.00 86 ALA A O 1
ATOM 692 N N . PHE A 1 87 ? -9.684 -4.684 -1.882 1.00 97.12 87 PHE A N 1
ATOM 693 C CA . PHE A 1 87 ? -8.499 -3.841 -2.007 1.00 97.12 87 PHE A CA 1
ATOM 694 C C . PHE A 1 87 ? -7.369 -4.529 -2.781 1.00 97.12 87 PHE A C 1
ATOM 696 O O . PHE A 1 87 ? -6.799 -3.918 -3.674 1.00 97.12 87 PHE A O 1
ATOM 703 N N . ILE A 1 88 ? -7.044 -5.793 -2.482 1.00 95.31 88 ILE A N 1
ATOM 704 C CA . ILE A 1 88 ? -5.983 -6.509 -3.210 1.00 95.31 88 ILE A CA 1
ATOM 705 C C . ILE A 1 88 ? -6.315 -6.605 -4.705 1.00 95.31 88 ILE A C 1
ATOM 707 O O . ILE A 1 88 ? -5.433 -6.394 -5.531 1.00 95.31 88 ILE A O 1
ATOM 711 N N . ASN A 1 89 ? -7.575 -6.874 -5.063 1.00 94.56 89 ASN A N 1
ATOM 712 C CA . ASN A 1 89 ? -7.981 -6.933 -6.470 1.00 94.56 89 ASN A CA 1
ATOM 713 C C . ASN A 1 89 ? -7.876 -5.561 -7.160 1.00 94.56 89 ASN A C 1
ATOM 715 O O . ASN A 1 89 ? -7.343 -5.479 -8.262 1.00 94.56 89 ASN A O 1
ATOM 719 N N . GLU A 1 90 ? -8.332 -4.487 -6.511 1.00 95.94 90 GLU A N 1
ATOM 720 C CA . GLU A 1 90 ? -8.203 -3.116 -7.033 1.00 95.94 90 GLU A CA 1
ATOM 721 C C . GLU A 1 90 ? -6.732 -2.688 -7.144 1.00 95.94 90 GLU A C 1
ATOM 723 O O . GLU A 1 90 ? -6.317 -2.053 -8.115 1.00 95.94 90 GLU A O 1
ATOM 728 N N . PHE A 1 91 ? -5.904 -3.086 -6.179 1.00 96.50 91 PHE A N 1
ATOM 729 C CA . PHE A 1 91 ? -4.475 -2.819 -6.196 1.00 96.50 91 PHE A CA 1
ATOM 730 C C . PHE A 1 91 ? -3.775 -3.542 -7.354 1.00 96.50 91 PHE A C 1
ATOM 732 O O . PHE A 1 91 ? -2.932 -2.944 -8.021 1.00 96.50 91 PHE A O 1
ATOM 739 N N . ASP A 1 92 ? -4.151 -4.786 -7.661 1.00 93.75 92 ASP A N 1
ATOM 740 C CA . ASP A 1 92 ? -3.636 -5.500 -8.835 1.00 93.75 92 ASP A CA 1
ATOM 741 C C . ASP A 1 92 ? -3.973 -4.750 -10.141 1.00 93.75 92 ASP A C 1
ATOM 743 O O . ASP A 1 92 ? -3.136 -4.651 -11.045 1.00 93.75 92 ASP A O 1
ATOM 747 N N . GLU A 1 93 ? -5.165 -4.153 -10.247 1.00 94.94 93 GLU A N 1
ATOM 748 C CA . GLU A 1 93 ? -5.532 -3.293 -11.380 1.00 94.94 93 GLU A CA 1
ATOM 749 C C . GLU A 1 93 ? -4.669 -2.021 -11.427 1.00 94.94 93 GLU A C 1
ATOM 751 O O . GLU A 1 93 ? -4.120 -1.682 -12.482 1.00 94.94 93 GLU A O 1
ATOM 756 N N . PHE A 1 94 ? -4.454 -1.365 -10.283 1.00 96.56 94 PHE A N 1
ATOM 757 C CA . PHE A 1 94 ? -3.562 -0.209 -10.162 1.00 96.56 94 PHE A CA 1
ATOM 758 C C . PHE A 1 94 ? -2.127 -0.521 -10.627 1.00 96.56 94 PHE A C 1
ATOM 760 O O . PHE A 1 94 ? -1.498 0.283 -11.325 1.00 96.56 94 PHE A O 1
ATOM 767 N N . LEU A 1 95 ? -1.591 -1.703 -10.304 1.00 95.06 95 LEU A N 1
ATOM 768 C CA . LEU A 1 95 ? -0.239 -2.110 -10.707 1.00 95.06 95 LEU A CA 1
ATOM 769 C C . LEU A 1 95 ? -0.066 -2.225 -12.237 1.00 95.06 95 LEU A C 1
ATOM 771 O O . LEU A 1 95 ? 1.047 -2.036 -12.761 1.00 95.06 95 LEU A O 1
ATOM 775 N N . ASN A 1 96 ? -1.165 -2.446 -12.962 1.00 93.19 96 ASN A N 1
ATOM 776 C CA . ASN A 1 96 ? -1.200 -2.515 -14.422 1.00 93.19 96 ASN A CA 1
ATOM 777 C C . ASN A 1 96 ? -1.298 -1.140 -15.111 1.00 93.19 96 ASN A C 1
ATOM 779 O O . ASN A 1 96 ? -1.083 -1.050 -16.323 1.00 93.19 96 ASN A O 1
ATOM 783 N N . LEU A 1 97 ? -1.547 -0.055 -14.370 1.00 96.06 97 LEU A N 1
ATOM 784 C CA . LEU A 1 97 ? -1.624 1.292 -14.939 1.00 96.06 97 LEU A CA 1
ATOM 785 C C . LEU A 1 97 ? -0.271 1.788 -15.497 1.00 96.06 97 LEU A C 1
ATOM 787 O O . LEU A 1 97 ? 0.805 1.293 -15.122 1.00 96.06 97 LEU A O 1
ATOM 791 N N . PRO A 1 98 ? -0.279 2.795 -16.394 1.00 96.62 98 PRO A N 1
ATOM 792 C CA . PRO A 1 98 ? 0.935 3.487 -16.815 1.00 96.62 98 PRO A CA 1
ATOM 793 C C . PRO A 1 98 ? 1.687 4.099 -15.629 1.00 96.62 98 PRO A C 1
ATOM 795 O O . PRO A 1 98 ? 1.077 4.632 -14.705 1.00 96.62 98 PRO A O 1
ATOM 798 N N . LEU A 1 99 ? 3.022 4.106 -15.699 1.00 95.81 99 LEU A N 1
ATOM 799 C CA . LEU A 1 99 ? 3.883 4.627 -14.629 1.00 95.81 99 LEU A CA 1
ATOM 800 C C . LEU A 1 99 ? 3.517 6.058 -14.206 1.00 95.81 99 LEU A C 1
ATOM 802 O O . LEU A 1 99 ? 3.557 6.385 -13.028 1.00 95.81 99 LEU A O 1
ATOM 806 N N . THR A 1 100 ? 3.131 6.906 -15.160 1.00 96.19 100 THR A N 1
ATOM 807 C CA . THR A 1 100 ? 2.732 8.291 -14.884 1.00 96.19 100 THR A CA 1
ATOM 808 C C . THR A 1 100 ? 1.483 8.388 -14.011 1.00 96.19 100 THR A C 1
ATOM 810 O O . THR A 1 100 ? 1.409 9.287 -13.185 1.00 96.19 100 THR A O 1
ATOM 813 N N . GLN A 1 101 ? 0.528 7.465 -14.156 1.00 97.62 101 GLN A N 1
ATOM 814 C CA . GLN A 1 101 ? -0.663 7.408 -13.303 1.00 97.62 101 GLN A CA 1
ATOM 815 C C . GLN A 1 101 ? -0.317 6.854 -11.920 1.00 97.62 101 GLN A C 1
ATOM 817 O O . GLN A 1 101 ? -0.804 7.358 -10.918 1.00 97.62 101 GLN A O 1
ATOM 822 N N . GLN A 1 102 ? 0.589 5.875 -11.860 1.00 97.38 102 GLN A N 1
ATOM 823 C CA . GLN A 1 102 ? 1.060 5.308 -10.595 1.00 97.38 102 GLN A CA 1
ATOM 824 C C . GLN A 1 102 ? 1.822 6.335 -9.756 1.00 97.38 102 GLN A C 1
ATOM 826 O O . GLN A 1 102 ? 1.664 6.372 -8.549 1.00 97.38 102 GLN A O 1
ATOM 831 N N . LEU A 1 103 ? 2.636 7.193 -10.371 1.00 97.12 103 LEU A N 1
ATOM 832 C CA . LEU A 1 103 ? 3.373 8.234 -9.649 1.00 97.12 103 LEU A CA 1
ATOM 833 C C . LEU A 1 103 ? 2.495 9.419 -9.224 1.00 97.12 103 LEU A C 1
ATOM 835 O O . LEU A 1 103 ? 2.884 10.148 -8.317 1.00 97.12 103 LEU A O 1
ATOM 839 N N . ALA A 1 104 ? 1.336 9.615 -9.858 1.00 97.19 104 ALA A N 1
ATOM 840 C CA . ALA A 1 104 ? 0.459 10.753 -9.589 1.00 97.19 104 ALA A CA 1
ATOM 841 C C . ALA A 1 104 ? -0.237 10.699 -8.217 1.00 97.19 104 ALA A C 1
ATOM 843 O O . ALA A 1 104 ? -0.716 11.733 -7.768 1.00 97.19 104 ALA A O 1
ATOM 844 N N . ILE A 1 105 ? -0.271 9.531 -7.561 1.00 97.06 105 ILE A N 1
ATOM 845 C CA . ILE A 1 105 ? -0.864 9.353 -6.221 1.00 97.06 105 ILE A CA 1
ATOM 846 C C . ILE A 1 105 ? 0.073 9.788 -5.083 1.00 97.06 105 ILE A C 1
ATOM 848 O O . ILE A 1 105 ? -0.292 9.764 -3.912 1.00 97.06 105 ILE A O 1
ATOM 852 N N . LEU A 1 106 ? 1.341 10.072 -5.398 1.00 95.69 106 LEU A N 1
ATOM 853 C CA . LEU A 1 106 ? 2.322 10.459 -4.391 1.00 95.69 106 LEU A CA 1
ATOM 854 C C . LEU A 1 106 ? 2.127 11.940 -4.010 1.00 95.69 106 LEU A C 1
ATOM 856 O O . LEU A 1 106 ? 1.834 12.745 -4.895 1.00 95.69 106 LEU A O 1
ATOM 860 N N . PRO A 1 107 ? 2.323 12.304 -2.728 1.00 89.19 107 PRO A N 1
ATOM 861 C CA . PRO A 1 107 ? 2.203 13.684 -2.253 1.00 89.19 107 PRO A CA 1
ATOM 862 C C . PRO A 1 107 ? 3.314 14.613 -2.766 1.00 89.19 107 PRO A C 1
ATOM 864 O O . PRO A 1 107 ? 4.431 14.123 -3.073 1.00 89.19 107 PRO A O 1
#

Nearest PDB structures (foldseek):
  5iz2-assembly1_B  TM=2.098E-01  e=1.799E+00  Trichonephila clavipes
  1yzx-assembly1_B  TM=2.325E-01  e=6.936E+00  Homo sapiens

Secondary structure (DSSP, 8-state):
---HHHHHHHHHHHHHHHHHHSTT--GGG--SSTTTHHHHHHHHHHHHHHHHHT-TTHIIIIIHHHHHHHHHHHHHHHHHSS-HHHHHHHHHHHHTS-HHHHHTT--